Protein AF-A0A1V9ZGV4-F1 (afdb_monomer_lite)

Foldseek 3Di:
DVVVCVVVVHDDDDPPDDPPVPQDPVRVVVVVVVVVVQQVQADPVRDGVAAEAEDDDDDDDPVPDPPVPDPPPPPDPCVVVALVNVVVVVVVVVVVCCVPPNDHHYDDDPDPSVDDDPDDDDDDD

Sequence (125 aa):
MRWVLQRLGFRYLRGEKRNYLAESTANVAFCVQYIKAKLENRDSNARPIQSKVYLDESYINQNHTASRSQPKSDTDYHGKFTAQLFERCFHEMCETLEAYFGTCVIHLDGAKYHKRVLNPNPTTS

Structure (mmCIF, N/CA/C/O backbone):
data_AF-A0A1V9ZGV4-F1
#
_entry.id   AF-A0A1V9ZGV4-F1
#
loop_
_atom_site.group_PDB
_atom_site.id
_atom_site.type_symbol
_atom_site.label_atom_id
_atom_site.label_alt_id
_atom_site.label_comp_id
_atom_site.label_asym_id
_atom_site.label_entity_id
_atom_site.label_seq_id
_atom_site.pdbx_PDB_ins_code
_atom_site.Cartn_x
_atom_site.Cartn_y
_atom_site.Cartn_z
_atom_site.occupancy
_atom_site.B_iso_or_equiv
_atom_site.auth_seq_id
_atom_site.auth_comp_id
_atom_site.auth_asym_id
_atom_site.auth_atom_id
_atom_site.pdbx_PDB_model_num
ATOM 1 N N . MET A 1 1 ? -13.581 19.536 -39.716 1.00 53.97 1 MET A N 1
ATOM 2 C CA . MET A 1 1 ? -12.455 18.592 -39.488 1.00 53.97 1 MET A CA 1
ATOM 3 C C . MET A 1 1 ? -12.747 17.138 -39.867 1.00 53.97 1 MET A C 1
ATOM 5 O O . MET A 1 1 ? -11.888 16.522 -40.482 1.00 53.97 1 MET A O 1
ATOM 9 N N . ARG A 1 2 ? -13.929 16.576 -39.569 1.00 56.72 2 ARG A N 1
ATOM 10 C CA . ARG A 1 2 ? -14.270 15.166 -39.867 1.00 56.72 2 ARG A CA 1
ATOM 11 C C . ARG A 1 2 ? -14.076 14.751 -41.340 1.00 56.72 2 ARG A C 1
ATOM 13 O O . ARG A 1 2 ? -13.641 13.639 -41.603 1.00 56.72 2 ARG A O 1
ATOM 20 N N . TRP A 1 3 ? -14.352 15.652 -42.284 1.00 65.56 3 TRP A N 1
ATOM 21 C CA . TRP A 1 3 ? -14.312 15.358 -43.724 1.00 65.56 3 TRP A CA 1
ATOM 22 C C . TRP A 1 3 ? -12.881 15.334 -44.286 1.00 65.56 3 TRP A C 1
ATOM 24 O O . TRP A 1 3 ? -12.569 14.539 -45.166 1.00 65.56 3 TRP A O 1
ATOM 34 N N . VAL A 1 4 ? -11.980 16.149 -43.724 1.00 81.88 4 VAL A N 1
ATOM 35 C CA . VAL A 1 4 ? -10.551 16.159 -44.088 1.00 81.88 4 VAL A CA 1
ATOM 36 C C . VAL A 1 4 ? -9.885 14.848 -43.665 1.00 81.88 4 VAL A C 1
ATOM 38 O O . VAL A 1 4 ? -9.141 14.252 -44.435 1.00 81.88 4 VAL A O 1
ATOM 41 N N . LEU A 1 5 ? -10.217 14.355 -42.469 1.00 76.75 5 LEU A N 1
ATOM 42 C CA . LEU A 1 5 ? -9.678 13.102 -41.933 1.00 76.75 5 LEU A CA 1
ATOM 43 C C . LEU A 1 5 ? -10.098 11.879 -42.765 1.00 76.75 5 LEU A C 1
ATOM 45 O O . LEU A 1 5 ? -9.275 11.004 -43.011 1.00 76.75 5 LEU A O 1
ATOM 49 N N . GLN A 1 6 ? -11.337 11.848 -43.265 1.00 77.44 6 GLN A N 1
ATOM 50 C CA . GLN A 1 6 ? -11.807 10.782 -44.158 1.00 77.44 6 GLN A CA 1
ATOM 51 C C . GLN A 1 6 ? -11.088 10.795 -45.514 1.00 77.44 6 GLN A C 1
ATOM 53 O O . GLN A 1 6 ? -10.697 9.739 -46.005 1.00 77.44 6 GLN A O 1
ATOM 58 N N . ARG A 1 7 ? -10.863 11.982 -46.097 1.00 83.00 7 ARG A N 1
ATOM 59 C CA . ARG A 1 7 ? -10.177 12.129 -47.393 1.00 83.00 7 ARG A CA 1
ATOM 60 C C . ARG A 1 7 ? -8.703 11.710 -47.338 1.00 83.00 7 ARG A C 1
ATOM 62 O O . ARG A 1 7 ? -8.168 11.246 -48.336 1.00 83.00 7 ARG A O 1
ATOM 69 N N . LEU A 1 8 ? -8.070 11.843 -46.173 1.00 83.94 8 LEU A N 1
ATOM 70 C CA . LEU A 1 8 ? -6.688 11.423 -45.916 1.00 83.94 8 LEU A CA 1
ATOM 71 C C . LEU A 1 8 ? -6.568 9.953 -45.463 1.00 83.94 8 LEU A C 1
ATOM 73 O O . LEU A 1 8 ? -5.487 9.518 -45.078 1.00 83.94 8 LEU A O 1
ATOM 77 N N . GLY A 1 9 ? -7.663 9.184 -45.483 1.00 83.38 9 GLY A N 1
ATOM 78 C CA . GLY A 1 9 ? -7.654 7.753 -45.162 1.00 83.38 9 GLY A CA 1
ATOM 79 C C . GLY A 1 9 ? -7.63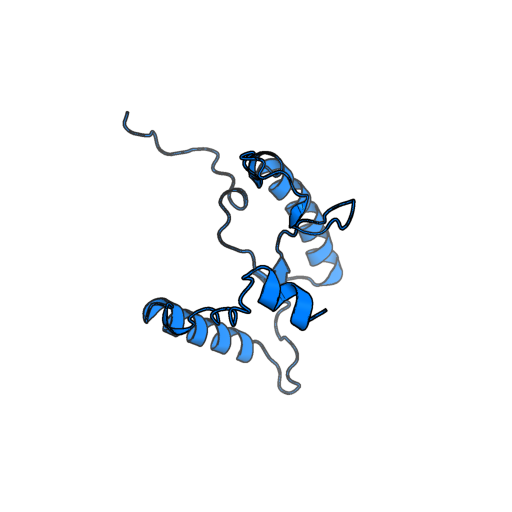9 7.415 -43.666 1.00 83.38 9 GLY A C 1
ATOM 80 O O . GLY A 1 9 ? -7.519 6.242 -43.309 1.00 83.38 9 GLY A O 1
ATOM 81 N N . PHE A 1 10 ? -7.798 8.398 -42.773 1.00 79.94 10 PHE A N 1
ATOM 82 C CA . PHE A 1 10 ? -7.852 8.138 -41.335 1.00 79.94 10 PHE A CA 1
ATOM 83 C C . PHE A 1 10 ? -9.195 7.514 -40.937 1.00 79.94 10 PHE A C 1
ATOM 85 O O . PHE A 1 10 ? 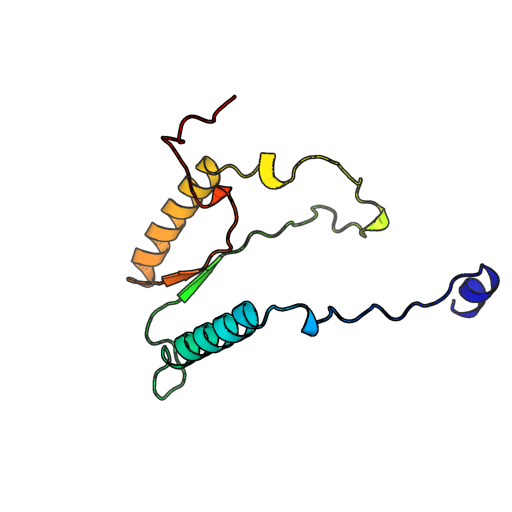-10.269 7.997 -41.303 1.00 79.94 10 PHE A O 1
ATOM 92 N N . ARG A 1 11 ? -9.135 6.449 -40.130 1.00 79.56 11 ARG A N 1
ATOM 93 C CA . ARG A 1 11 ? -10.307 5.774 -39.555 1.00 79.56 11 ARG A CA 1
ATOM 94 C C . ARG A 1 11 ? -10.345 6.014 -38.050 1.00 79.56 11 ARG A C 1
ATOM 96 O O . ARG A 1 11 ? -9.323 5.912 -37.378 1.00 79.56 11 ARG A O 1
ATOM 103 N N . TYR A 1 12 ? -11.527 6.311 -37.518 1.00 71.88 12 TYR A N 1
ATOM 104 C CA . TYR A 1 12 ? -11.738 6.313 -36.074 1.00 71.88 12 TYR A CA 1
ATOM 105 C C . TYR A 1 12 ? -11.833 4.865 -35.598 1.00 71.88 12 TYR A C 1
ATOM 107 O O . TYR A 1 12 ? -12.772 4.158 -35.957 1.00 71.88 12 TYR A O 1
ATOM 115 N N . LEU A 1 13 ? -10.864 4.432 -34.798 1.00 67.69 13 LEU A N 1
ATOM 116 C CA . LEU A 1 13 ? -10.941 3.167 -34.079 1.00 67.69 13 LEU A CA 1
ATOM 117 C C . LEU A 1 13 ? -11.566 3.432 -32.710 1.00 67.69 13 LEU A C 1
ATOM 119 O O . LEU A 1 13 ? -11.150 4.341 -31.989 1.00 67.69 13 LEU A O 1
ATOM 123 N N . ARG A 1 14 ? -12.587 2.650 -32.354 1.00 66.69 14 ARG A N 1
ATOM 124 C CA . ARG A 1 14 ? -13.093 2.610 -30.981 1.00 66.69 14 ARG A CA 1
ATOM 125 C C . ARG A 1 14 ? -11.993 1.965 -30.143 1.00 66.69 14 ARG A C 1
ATOM 127 O O . ARG A 1 14 ? -11.605 0.845 -30.452 1.00 66.69 14 ARG A O 1
ATOM 134 N N . GLY A 1 15 ? -11.467 2.669 -29.141 1.00 59.12 15 GLY A N 1
ATOM 135 C CA . GLY A 1 15 ? -10.481 2.082 -28.233 1.00 59.12 15 GLY A CA 1
ATOM 136 C C . GLY A 1 15 ? -11.043 0.792 -27.639 1.00 59.12 15 GLY A C 1
ATOM 137 O O . GLY A 1 15 ? -12.171 0.796 -27.137 1.00 59.12 15 GLY A O 1
ATOM 138 N N . GLU A 1 16 ? -10.300 -0.309 -27.746 1.00 55.72 16 GLU A N 1
ATOM 139 C CA . GLU A 1 16 ? -10.674 -1.544 -27.068 1.00 55.72 16 GLU A CA 1
ATOM 140 C C . GLU A 1 16 ? -10.734 -1.255 -25.567 1.00 55.72 16 GLU A C 1
ATOM 142 O O . GLU A 1 16 ? -9.771 -0.783 -24.956 1.00 55.72 16 GLU A O 1
ATOM 147 N N . LYS A 1 17 ? -11.906 -1.483 -24.967 1.00 57.66 17 LYS A N 1
ATOM 148 C CA . LYS A 1 17 ? -12.034 -1.536 -23.511 1.00 57.66 17 LYS A CA 1
ATOM 149 C C . LYS A 1 17 ? -11.002 -2.550 -23.018 1.00 57.66 17 LYS A C 1
ATOM 151 O O . LYS A 1 17 ? -10.983 -3.667 -23.526 1.00 57.66 17 LYS A O 1
ATOM 156 N N . ARG A 1 18 ? -10.189 -2.173 -22.022 1.00 54.16 18 ARG A N 1
ATOM 157 C CA . ARG A 1 18 ? -9.359 -3.121 -21.261 1.00 54.16 18 ARG A CA 1
ATOM 158 C C . ARG A 1 18 ? -10.196 -4.371 -20.980 1.00 54.16 18 ARG A C 1
ATOM 160 O O . ARG A 1 18 ? -11.303 -4.259 -20.446 1.00 54.16 18 ARG A O 1
ATOM 167 N N . ASN A 1 19 ? -9.709 -5.528 -21.412 1.00 52.91 19 ASN A N 1
ATOM 168 C CA . ASN A 1 19 ? -10.461 -6.769 -21.330 1.00 52.91 19 ASN A CA 1
ATOM 169 C C . ASN A 1 19 ? -10.424 -7.249 -19.873 1.00 52.91 19 ASN A C 1
ATOM 171 O O . ASN A 1 19 ? -9.491 -7.925 -19.459 1.00 52.91 19 ASN A O 1
ATOM 175 N N . TYR A 1 20 ? -11.411 -6.851 -19.070 1.00 52.28 20 TYR A N 1
ATOM 176 C CA . TYR A 1 20 ? -11.541 -7.259 -17.662 1.00 52.28 20 TYR A CA 1
ATOM 177 C C . TYR A 1 20 ? -11.665 -8.787 -17.496 1.00 52.28 20 TYR A C 1
ATOM 179 O O . TYR A 1 20 ? -11.475 -9.309 -16.406 1.00 52.28 20 TYR A O 1
ATOM 187 N N . LEU A 1 21 ? -11.937 -9.509 -18.590 1.00 51.81 21 LEU A N 1
ATOM 188 C CA . LEU A 1 21 ? -11.928 -10.970 -18.679 1.00 51.81 21 LEU A CA 1
ATOM 189 C C . LEU A 1 21 ? -10.515 -11.589 -18.717 1.00 51.81 21 LEU A C 1
ATOM 191 O O . LEU A 1 21 ? -10.400 -12.809 -18.756 1.00 51.81 21 LEU A O 1
ATOM 195 N N . ALA A 1 22 ? -9.444 -10.787 -18.730 1.00 54.06 22 ALA A N 1
ATOM 196 C CA . ALA A 1 22 ? -8.063 -11.280 -18.701 1.00 54.06 22 ALA A CA 1
ATOM 197 C C . ALA A 1 22 ? -7.529 -11.545 -17.278 1.00 54.06 22 ALA A C 1
ATOM 199 O O . ALA A 1 22 ? -6.376 -11.946 -17.120 1.00 54.06 22 ALA A O 1
ATOM 200 N N . GLU A 1 23 ? -8.333 -11.320 -16.234 1.00 67.31 23 GLU A N 1
ATOM 201 C CA . GLU A 1 23 ? -7.961 -11.703 -14.873 1.00 67.31 23 GLU A CA 1
ATOM 202 C C . GLU A 1 23 ? -8.137 -13.212 -14.682 1.00 67.31 23 GLU A C 1
ATOM 204 O O . GLU A 1 23 ? -9.191 -13.777 -14.970 1.00 67.31 23 GLU A O 1
ATOM 209 N N . SER A 1 24 ? -7.095 -13.883 -14.185 1.00 82.62 24 SER A N 1
ATOM 210 C CA . SER A 1 24 ? -7.198 -15.292 -13.808 1.00 82.62 24 SER A CA 1
ATOM 211 C C . SER A 1 24 ? -8.268 -15.470 -12.724 1.00 82.62 24 SER A C 1
ATOM 213 O O . SER A 1 24 ? -8.493 -14.576 -11.905 1.00 82.62 24 SER A O 1
ATOM 215 N N . THR A 1 25 ? -8.889 -16.648 -12.648 1.00 86.81 25 THR A N 1
ATOM 216 C CA . THR A 1 25 ? -9.839 -16.974 -11.569 1.00 86.81 25 THR A CA 1
ATOM 217 C C . THR A 1 25 ? -9.237 -16.717 -10.183 1.00 86.81 25 THR A C 1
ATOM 219 O O . THR A 1 25 ? -9.930 -16.261 -9.277 1.00 86.81 25 THR A O 1
ATOM 222 N N . ALA A 1 26 ? -7.930 -16.957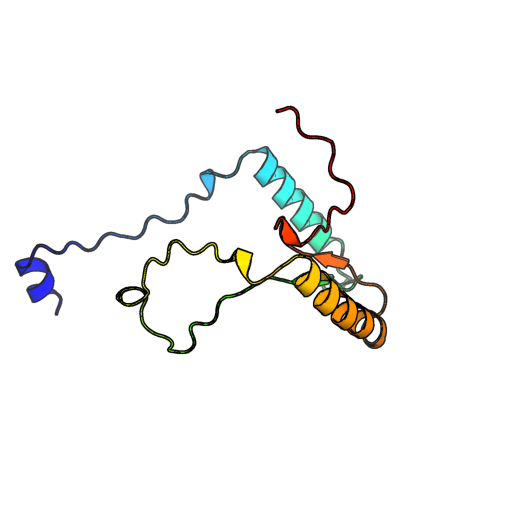 -10.033 1.00 87.19 26 ALA A N 1
ATOM 223 C CA . ALA A 1 26 ? -7.191 -16.669 -8.810 1.00 87.19 26 ALA A CA 1
ATOM 224 C C . ALA A 1 26 ? -7.123 -15.163 -8.510 1.00 87.19 26 ALA A C 1
ATOM 226 O O . ALA A 1 26 ? -7.383 -14.764 -7.377 1.00 87.19 26 ALA A O 1
ATOM 227 N N . ASN A 1 27 ? -6.843 -14.324 -9.512 1.00 85.50 27 ASN A N 1
ATOM 228 C CA . ASN A 1 27 ? -6.821 -12.870 -9.346 1.00 85.50 27 ASN A CA 1
ATOM 229 C C . ASN A 1 27 ? -8.204 -12.337 -8.969 1.00 85.50 27 ASN A C 1
ATOM 231 O O . ASN A 1 27 ? -8.315 -11.553 -8.031 1.00 85.50 27 ASN A O 1
ATOM 235 N N . VAL A 1 28 ? -9.264 -12.816 -9.627 1.00 87.06 28 VAL A N 1
ATOM 236 C CA . VAL A 1 28 ? -10.641 -12.418 -9.296 1.00 87.06 28 VAL A CA 1
ATOM 237 C C . VAL A 1 28 ? -10.987 -12.819 -7.860 1.00 87.06 28 VAL A C 1
ATOM 239 O O . VAL A 1 28 ? -11.502 -12.001 -7.096 1.00 87.06 28 VAL A O 1
ATOM 242 N N . ALA A 1 29 ? -10.667 -14.053 -7.455 1.00 89.94 29 ALA A N 1
ATOM 243 C CA . ALA A 1 29 ? -10.890 -14.521 -6.088 1.00 89.94 29 ALA A CA 1
ATOM 244 C C . ALA A 1 29 ? -10.115 -13.679 -5.059 1.00 89.94 29 ALA A C 1
ATOM 246 O O . ALA A 1 29 ? -10.683 -13.283 -4.038 1.00 89.94 29 ALA A O 1
ATOM 247 N N . PHE A 1 30 ? -8.855 -13.349 -5.355 1.00 89.62 30 PHE A N 1
ATOM 248 C CA . PHE A 1 30 ? -8.030 -12.476 -4.524 1.00 89.62 30 PHE A CA 1
ATOM 249 C C . PHE A 1 30 ? -8.628 -11.069 -4.410 1.00 89.62 30 PHE A C 1
ATOM 251 O O . PHE A 1 30 ? -8.777 -10.558 -3.302 1.00 89.62 30 PHE A O 1
ATOM 258 N N . CYS A 1 31 ? -9.049 -10.461 -5.521 1.00 89.69 31 CYS A N 1
ATOM 259 C CA . CYS A 1 31 ? -9.704 -9.153 -5.532 1.00 89.69 31 CYS A CA 1
ATOM 260 C C . CYS A 1 31 ? -10.981 -9.151 -4.678 1.00 89.69 31 CYS A C 1
ATOM 262 O O . CYS A 1 31 ? -11.197 -8.225 -3.894 1.00 89.69 31 CYS A O 1
ATOM 264 N N . VAL A 1 32 ? -11.805 -10.200 -4.770 1.00 94.25 32 VAL A N 1
ATOM 265 C CA . VAL A 1 32 ? -13.013 -10.343 -3.941 1.00 94.25 32 VAL A CA 1
ATOM 266 C C . VAL A 1 32 ? -12.657 -10.419 -2.456 1.00 94.25 32 VAL A C 1
ATOM 268 O O . VAL A 1 32 ? -13.266 -9.714 -1.649 1.00 94.25 32 VAL A O 1
ATOM 271 N N . GLN A 1 33 ? -11.672 -11.237 -2.079 1.00 95.44 33 GLN A N 1
ATOM 272 C CA . GLN A 1 33 ? -11.207 -11.336 -0.689 1.00 95.44 33 GLN A CA 1
ATOM 273 C C . GLN A 1 33 ? -10.644 -10.002 -0.183 1.00 95.44 33 GLN A C 1
ATOM 275 O O . GLN A 1 33 ? -10.991 -9.549 0.907 1.00 95.44 33 GLN A O 1
ATOM 280 N N . TYR A 1 34 ? -9.840 -9.330 -1.003 1.00 91.75 34 TYR A N 1
ATOM 281 C CA . TYR A 1 34 ? -9.261 -8.029 -0.693 1.00 91.75 34 TYR A CA 1
ATOM 282 C C . TYR A 1 34 ? -10.332 -6.955 -0.461 1.00 91.75 34 TYR A C 1
ATOM 284 O O . TYR A 1 34 ? -10.255 -6.191 0.504 1.00 91.75 34 TYR A O 1
ATOM 292 N N . ILE A 1 35 ? -11.364 -6.909 -1.308 1.00 93.25 35 ILE A N 1
ATOM 293 C CA . ILE A 1 35 ? -12.487 -5.978 -1.145 1.00 93.25 35 ILE A CA 1
ATOM 294 C C . ILE A 1 35 ? -13.274 -6.298 0.130 1.00 93.25 35 ILE A C 1
ATOM 296 O O . ILE A 1 35 ? -13.601 -5.371 0.870 1.00 93.25 35 ILE A O 1
ATOM 300 N N . LYS A 1 36 ? -13.526 -7.578 0.438 1.00 96.06 36 LYS A N 1
ATOM 301 C CA . LYS A 1 36 ? -14.180 -7.978 1.698 1.00 96.06 36 LYS A CA 1
ATOM 302 C C . LYS A 1 36 ? -13.407 -7.473 2.917 1.00 96.06 36 LYS A C 1
ATOM 304 O O . LYS A 1 36 ? -13.984 -6.757 3.729 1.00 96.06 36 LYS A O 1
ATOM 309 N N . ALA A 1 37 ? -12.093 -7.686 2.963 1.00 93.31 37 ALA A N 1
ATOM 310 C CA . ALA A 1 37 ? -11.242 -7.172 4.040 1.00 93.31 37 ALA A CA 1
ATOM 311 C C . ALA A 1 37 ? -11.241 -5.628 4.133 1.00 93.31 37 ALA A C 1
ATOM 313 O O . ALA A 1 37 ? -11.037 -5.045 5.202 1.00 93.31 37 ALA A O 1
ATOM 314 N N . LYS A 1 38 ? -11.461 -4.912 3.020 1.00 91.81 38 LYS A N 1
ATOM 315 C CA . LYS A 1 38 ? -11.658 -3.450 3.048 1.00 91.81 38 LYS A CA 1
ATOM 316 C C . LYS A 1 38 ? -13.005 -3.035 3.621 1.00 91.81 38 LYS A C 1
ATOM 318 O O . LYS A 1 38 ? -13.073 -1.971 4.234 1.00 91.81 38 LYS A O 1
ATOM 323 N N . LEU A 1 39 ? -14.050 -3.817 3.376 1.00 94.00 39 LEU A N 1
ATOM 324 C CA . LEU A 1 39 ? -15.387 -3.563 3.903 1.00 94.00 39 LEU A CA 1
ATOM 325 C C . LEU A 1 39 ? -15.467 -3.892 5.395 1.00 94.00 39 LEU A C 1
ATOM 327 O O . LEU A 1 39 ? -16.063 -3.121 6.133 1.00 94.00 39 LEU A O 1
ATOM 331 N N . GLU A 1 40 ? -14.808 -4.963 5.838 1.00 95.81 40 GLU A N 1
ATOM 332 C CA . GLU A 1 40 ? -14.712 -5.348 7.254 1.00 95.81 40 GLU A CA 1
ATOM 333 C C . GLU A 1 40 ? -13.962 -4.307 8.096 1.00 95.81 40 GLU A C 1
ATOM 335 O O . GLU A 1 40 ? -14.282 -4.097 9.260 1.00 95.81 40 GLU A O 1
ATOM 340 N N . ASN A 1 41 ? -13.012 -3.580 7.498 1.00 94.50 41 ASN A N 1
ATOM 341 C CA . ASN A 1 41 ? -12.332 -2.453 8.139 1.00 94.50 41 ASN A CA 1
ATOM 342 C C . ASN A 1 41 ? -13.192 -1.173 8.160 1.00 94.50 41 ASN A C 1
ATOM 344 O O . ASN A 1 41 ? -12.676 -0.084 7.893 1.00 94.50 41 ASN A O 1
ATOM 348 N N . ARG A 1 42 ? -14.499 -1.277 8.411 1.00 95.12 42 ARG A N 1
ATOM 349 C CA . ARG A 1 42 ? -15.402 -0.124 8.513 1.00 95.12 42 ARG A CA 1
ATOM 350 C C . ARG A 1 42 ? -16.291 -0.226 9.746 1.00 95.12 42 ARG A C 1
ATOM 352 O O . ARG A 1 42 ? -16.829 -1.289 10.032 1.00 95.12 42 ARG A O 1
ATOM 359 N N . ASP A 1 43 ? -16.444 0.889 10.457 1.00 94.94 43 ASP A N 1
ATOM 360 C CA . ASP A 1 43 ? -17.379 1.010 11.576 1.00 94.94 43 ASP A CA 1
ATOM 361 C C . ASP A 1 43 ? -18.836 1.117 11.080 1.00 94.94 43 ASP A C 1
ATOM 363 O O . ASP A 1 43 ? -19.116 1.157 9.877 1.00 94.94 43 ASP A O 1
ATOM 367 N N . SER A 1 44 ? -19.790 1.205 12.009 1.00 96.06 44 SER A N 1
ATOM 368 C CA . SER A 1 44 ? -21.218 1.367 11.691 1.00 96.06 44 SER A CA 1
ATOM 369 C C . SER A 1 44 ? -21.542 2.640 10.897 1.00 96.06 44 SER A C 1
ATOM 371 O O . SER A 1 44 ? -22.597 2.719 10.275 1.00 96.06 44 SER A O 1
ATOM 373 N N . ASN A 1 45 ? -20.644 3.629 10.900 1.00 95.94 45 ASN A N 1
ATOM 374 C CA . ASN A 1 45 ? -20.757 4.879 10.149 1.00 95.94 45 ASN A CA 1
ATOM 375 C C . ASN A 1 45 ? -19.968 4.831 8.826 1.00 95.94 45 ASN A C 1
ATOM 377 O O . ASN A 1 45 ? -19.738 5.868 8.203 1.00 95.94 45 ASN A O 1
ATOM 381 N N . ALA A 1 46 ? -19.538 3.639 8.401 1.00 92.00 46 ALA A N 1
ATOM 382 C CA . ALA A 1 46 ? -18.723 3.390 7.217 1.00 92.00 46 ALA A CA 1
ATOM 383 C C . ALA A 1 46 ? -17.333 4.060 7.228 1.00 92.00 46 ALA A C 1
ATOM 385 O O . ALA A 1 46 ? -16.707 4.189 6.168 1.00 92.00 46 ALA A O 1
ATOM 386 N N . ARG A 1 47 ? -16.826 4.454 8.402 1.00 91.12 47 ARG A N 1
ATOM 387 C CA . ARG A 1 47 ? -15.490 5.046 8.568 1.00 91.12 47 ARG A CA 1
ATOM 388 C C . ARG A 1 47 ? -14.441 3.954 8.785 1.00 91.12 47 ARG A C 1
ATOM 390 O O . ARG A 1 47 ? -14.767 2.937 9.395 1.00 91.12 47 ARG A O 1
ATOM 397 N N . PRO A 1 48 ? -13.193 4.132 8.318 1.00 90.81 48 PRO A N 1
ATOM 398 C CA . PRO A 1 48 ? -12.131 3.159 8.551 1.00 90.81 48 PRO A CA 1
ATOM 399 C C . PRO A 1 48 ? -11.893 2.902 10.045 1.00 90.81 48 PRO A C 1
ATOM 401 O O . PRO A 1 48 ? -11.739 3.856 10.801 1.00 90.81 48 PRO A O 1
ATOM 404 N N . ILE A 1 49 ? -11.833 1.628 10.452 1.00 93.81 49 ILE A N 1
ATOM 405 C CA . ILE A 1 49 ? -11.473 1.239 11.831 1.00 93.81 49 ILE A CA 1
ATOM 406 C C . ILE A 1 49 ? -9.966 1.422 12.039 1.00 93.81 49 ILE A C 1
ATOM 408 O O . ILE A 1 49 ? -9.536 2.084 12.977 1.00 93.81 49 ILE A O 1
ATOM 412 N N . GLN A 1 50 ? -9.166 0.863 11.129 1.00 92.88 50 GLN A N 1
ATOM 413 C CA . GLN A 1 50 ? -7.726 1.073 11.052 1.00 92.88 50 GLN A CA 1
ATOM 414 C C . GLN A 1 50 ? -7.382 1.987 9.875 1.00 92.88 50 GLN A C 1
ATOM 416 O O . GLN A 1 50 ? -7.900 1.809 8.762 1.00 92.88 50 GLN A O 1
ATOM 421 N N . SER A 1 51 ? -6.468 2.929 10.109 1.00 92.25 51 SER A N 1
ATOM 422 C CA . SER A 1 51 ? -5.913 3.813 9.084 1.00 92.25 51 SER A CA 1
ATOM 423 C C . SER A 1 51 ? -5.209 3.003 7.993 1.00 92.25 51 SER A C 1
ATOM 425 O O . SER A 1 51 ? -4.353 2.163 8.279 1.00 92.25 51 SER A O 1
ATOM 427 N N . LYS A 1 52 ? -5.564 3.259 6.730 1.00 92.25 52 LYS A N 1
ATOM 428 C CA . LYS A 1 52 ? -4.937 2.645 5.551 1.00 92.25 52 LYS A CA 1
ATOM 429 C C . LYS A 1 52 ? -4.359 3.735 4.656 1.00 92.25 52 LYS A C 1
ATOM 431 O O . LYS A 1 52 ? -5.106 4.601 4.206 1.00 92.25 52 LYS A O 1
ATOM 436 N N . VAL A 1 53 ? -3.061 3.663 4.386 1.00 93.31 53 VAL A N 1
ATOM 437 C CA . VAL A 1 53 ? -2.322 4.595 3.523 1.00 93.31 53 VAL A CA 1
ATOM 438 C C . VAL A 1 53 ? -2.000 3.892 2.208 1.00 93.31 53 VAL A C 1
ATOM 440 O O . VAL A 1 53 ? -1.618 2.724 2.211 1.00 93.31 53 VAL A O 1
ATOM 443 N N . TYR A 1 54 ? -2.183 4.582 1.084 1.00 92.31 54 TYR A N 1
ATOM 444 C CA . TYR A 1 54 ? -1.914 4.057 -0.256 1.00 92.31 54 TYR A CA 1
ATOM 445 C C . TYR A 1 54 ? -0.857 4.923 -0.921 1.00 92.31 54 TYR A C 1
ATOM 447 O O . TYR A 1 54 ? -0.996 6.147 -0.937 1.00 92.31 54 TYR A O 1
ATOM 455 N N . LEU A 1 55 ? 0.175 4.283 -1.452 1.00 91.38 55 LEU A N 1
ATOM 456 C CA . LEU A 1 55 ? 1.319 4.942 -2.063 1.00 91.38 55 LEU A CA 1
ATOM 457 C C . LEU A 1 55 ? 1.537 4.366 -3.452 1.00 91.38 55 LEU A C 1
ATOM 459 O O . LEU A 1 55 ? 1.423 3.156 -3.648 1.00 91.38 55 LEU A O 1
ATOM 463 N N . ASP A 1 56 ? 1.820 5.254 -4.393 1.00 89.38 56 ASP A N 1
ATOM 464 C CA . ASP A 1 56 ? 2.086 4.913 -5.782 1.00 89.38 56 ASP A CA 1
ATOM 465 C C . ASP A 1 56 ? 2.995 5.979 -6.396 1.00 89.38 56 ASP A C 1
ATOM 467 O O . ASP A 1 56 ? 2.953 7.153 -6.001 1.00 89.38 56 ASP A O 1
ATOM 471 N N . GLU A 1 57 ? 3.803 5.585 -7.374 1.00 85.56 57 GLU A N 1
ATOM 472 C CA . GLU A 1 57 ? 4.626 6.513 -8.135 1.00 85.56 57 GLU A CA 1
ATOM 473 C C . GLU A 1 57 ? 3.881 7.019 -9.374 1.00 85.56 57 GLU A C 1
ATOM 475 O O . GLU A 1 57 ? 3.232 6.283 -10.112 1.00 85.56 57 GLU A O 1
ATOM 480 N N . SER A 1 58 ? 3.999 8.316 -9.655 1.00 81.19 58 SER A N 1
ATOM 481 C CA . SER A 1 58 ? 3.446 8.917 -10.869 1.00 81.19 58 SER A CA 1
ATOM 482 C C . SER A 1 58 ? 4.482 9.779 -11.572 1.00 81.19 58 SER A C 1
ATOM 484 O O . SER A 1 58 ? 5.272 10.485 -10.946 1.00 81.19 58 SER A O 1
ATOM 486 N N . TYR A 1 59 ? 4.460 9.750 -12.904 1.00 74.56 59 TYR A N 1
ATOM 487 C CA . TYR A 1 59 ? 5.284 10.627 -13.724 1.00 74.56 59 TYR A CA 1
ATOM 488 C C . TYR A 1 59 ? 4.545 11.928 -14.037 1.00 74.56 59 TYR A C 1
ATOM 490 O O . TYR A 1 59 ? 3.440 11.918 -14.583 1.00 74.56 59 TYR A O 1
ATOM 498 N N . ILE A 1 60 ? 5.198 13.055 -13.763 1.00 72.75 60 ILE A N 1
ATOM 499 C CA . ILE A 1 60 ? 4.726 14.375 -14.172 1.00 72.75 60 ILE A CA 1
ATOM 500 C C . ILE A 1 60 ? 5.616 14.857 -15.317 1.00 72.75 60 ILE A C 1
ATOM 502 O O . ILE A 1 60 ? 6.813 15.087 -15.145 1.00 72.75 60 ILE A O 1
ATOM 506 N N . ASN A 1 61 ? 5.024 15.019 -16.503 1.00 72.75 61 ASN A N 1
ATOM 507 C CA . ASN A 1 61 ? 5.703 15.658 -17.625 1.00 72.75 61 ASN A CA 1
ATOM 508 C C . ASN A 1 61 ? 5.820 17.157 -17.335 1.00 72.75 61 ASN A C 1
ATOM 510 O O . ASN A 1 61 ? 4.809 17.856 -17.370 1.00 72.75 61 ASN A O 1
ATOM 514 N N . GLN A 1 62 ? 7.041 17.646 -17.111 1.00 66.44 62 GLN A N 1
ATOM 515 C CA . GLN A 1 62 ? 7.308 19.058 -16.808 1.00 66.44 62 GLN A CA 1
ATOM 516 C C . GLN A 1 62 ? 6.721 20.028 -17.841 1.00 66.44 62 GLN A C 1
ATOM 518 O O . GLN A 1 62 ? 6.328 21.132 -17.486 1.00 66.44 62 GLN A O 1
ATOM 523 N N . ASN A 1 63 ? 6.619 19.615 -19.107 1.00 77.88 63 ASN A N 1
ATOM 524 C CA . ASN A 1 63 ? 6.129 20.477 -20.182 1.00 77.88 63 ASN A CA 1
ATOM 525 C C . ASN A 1 63 ? 4.673 20.189 -20.580 1.00 77.88 63 ASN A C 1
ATOM 527 O O . ASN A 1 63 ? 4.194 20.768 -21.552 1.00 77.88 63 ASN A O 1
ATOM 531 N N . HIS A 1 64 ? 3.984 19.259 -19.897 1.00 66.44 64 HIS A N 1
ATOM 532 C CA . HIS A 1 64 ? 2.627 18.794 -20.237 1.00 66.44 64 HIS A CA 1
ATOM 533 C C . HIS A 1 64 ? 2.422 18.490 -21.737 1.00 66.44 64 HIS A C 1
ATOM 535 O O . HIS A 1 64 ? 1.313 18.581 -22.267 1.00 66.44 64 HIS A O 1
ATOM 541 N N . THR A 1 65 ? 3.498 18.149 -22.449 1.00 65.94 65 THR A N 1
ATOM 542 C CA . THR A 1 65 ? 3.465 17.973 -23.898 1.00 65.94 65 THR A CA 1
ATOM 543 C C . THR A 1 65 ? 2.681 16.718 -24.255 1.00 65.94 65 THR A C 1
ATOM 545 O O . THR A 1 65 ? 2.800 15.678 -23.602 1.00 65.94 65 THR A O 1
ATOM 548 N N . ALA A 1 66 ? 1.857 16.816 -25.302 1.00 59.19 66 ALA A N 1
ATOM 549 C CA . ALA A 1 66 ? 1.068 15.694 -25.790 1.00 59.19 66 ALA A CA 1
ATOM 550 C C . ALA A 1 66 ? 1.979 14.503 -26.142 1.00 59.19 66 ALA A C 1
ATOM 552 O O . ALA A 1 66 ? 3.077 14.671 -26.669 1.00 59.19 66 ALA A O 1
ATOM 553 N N . SER A 1 67 ? 1.497 13.284 -25.898 1.00 57.12 67 SER A N 1
ATOM 554 C CA . SER A 1 67 ? 2.240 12.017 -26.035 1.00 57.12 67 SER A CA 1
ATOM 555 C C . SER A 1 67 ? 2.960 11.801 -27.376 1.00 57.12 67 SER A C 1
ATOM 557 O O . SER A 1 67 ? 3.883 10.998 -27.454 1.00 57.12 67 SER A O 1
ATOM 559 N N . ARG A 1 68 ? 2.587 12.530 -28.434 1.00 54.31 68 ARG A N 1
ATOM 560 C CA . ARG A 1 68 ? 3.237 12.479 -29.754 1.00 54.31 68 ARG A CA 1
ATOM 561 C C . ARG A 1 68 ? 4.631 13.110 -29.810 1.00 54.31 68 ARG A C 1
ATOM 563 O O . ARG A 1 68 ? 5.337 12.866 -30.780 1.00 54.31 68 ARG A O 1
ATOM 570 N N . SER A 1 69 ? 5.015 13.907 -28.817 1.00 50.94 69 SER A N 1
ATOM 571 C CA . SER A 1 69 ? 6.324 14.576 -28.754 1.00 50.94 69 SER A CA 1
ATOM 572 C C . SER A 1 69 ? 7.245 14.027 -27.664 1.00 50.94 69 SER A C 1
ATOM 574 O O . SER A 1 69 ? 8.323 14.576 -27.458 1.00 50.94 69 SER A O 1
ATOM 576 N N . GLN A 1 70 ? 6.845 12.968 -26.953 1.00 51.38 70 GLN A N 1
ATOM 577 C CA . GLN A 1 70 ? 7.764 12.288 -26.046 1.00 51.38 70 GLN A CA 1
ATOM 578 C C . GLN A 1 70 ? 8.699 11.391 -26.867 1.00 51.38 70 GLN A C 1
ATOM 580 O O . GLN A 1 70 ? 8.211 10.537 -27.615 1.00 51.38 70 GLN A O 1
ATOM 585 N N . PRO A 1 71 ? 10.030 11.562 -26.763 1.00 49.09 71 PRO A N 1
ATOM 586 C CA . PRO A 1 71 ? 10.955 10.568 -27.277 1.00 49.09 71 PRO A CA 1
ATOM 587 C C . PRO A 1 71 ? 10.584 9.227 -26.646 1.00 49.09 71 PRO A C 1
ATOM 589 O O . PRO A 1 71 ? 10.378 9.156 -25.434 1.00 49.09 71 PRO A O 1
ATOM 592 N N . LYS A 1 72 ? 10.505 8.162 -27.447 1.00 50.03 72 LYS A N 1
ATOM 593 C CA . LYS A 1 72 ? 10.532 6.793 -26.922 1.00 50.03 72 LYS A CA 1
ATOM 594 C C . LYS A 1 72 ? 11.941 6.552 -26.385 1.00 50.03 72 LYS A C 1
ATOM 596 O O . LYS A 1 72 ? 12.756 5.922 -27.048 1.00 50.03 72 LYS A O 1
ATOM 601 N N . SER A 1 73 ? 12.282 7.173 -25.263 1.00 50.09 73 SER A N 1
ATOM 602 C CA . SER A 1 73 ? 13.549 6.908 -24.611 1.00 50.09 73 SER A CA 1
ATOM 603 C C . SER A 1 73 ? 13.445 5.510 -24.025 1.00 50.09 73 SER A C 1
ATOM 605 O O . SER A 1 73 ? 12.690 5.290 -23.083 1.00 50.09 73 SER A O 1
ATOM 607 N N . ASP A 1 74 ? 14.229 4.592 -24.578 1.00 51.81 74 ASP A N 1
ATOM 608 C CA . ASP A 1 74 ? 14.486 3.232 -24.083 1.00 51.81 74 ASP A CA 1
ATOM 609 C C . ASP A 1 74 ? 15.221 3.231 -22.720 1.00 51.81 74 ASP A C 1
ATOM 611 O O . ASP A 1 74 ? 15.849 2.265 -22.302 1.00 51.81 74 ASP A O 1
ATOM 615 N N . THR A 1 75 ? 15.213 4.371 -22.028 1.00 51.25 75 THR A N 1
ATOM 616 C CA . THR A 1 75 ? 15.866 4.564 -20.745 1.00 51.25 75 THR A CA 1
ATOM 617 C C . THR A 1 75 ? 14.944 4.027 -19.669 1.00 51.25 75 THR A C 1
ATOM 619 O O . THR A 1 75 ? 13.921 4.649 -19.372 1.00 51.25 75 THR A O 1
ATOM 622 N N . ASP A 1 76 ? 15.327 2.885 -19.106 1.00 55.91 76 ASP A N 1
ATOM 623 C CA . ASP A 1 76 ? 14.749 2.283 -17.909 1.00 55.91 76 ASP A CA 1
ATOM 624 C C . ASP A 1 76 ? 14.364 3.360 -16.874 1.00 55.91 76 ASP A C 1
ATOM 626 O O . ASP A 1 76 ? 15.213 3.995 -16.240 1.00 55.91 76 ASP A O 1
ATOM 630 N N . TYR A 1 77 ? 13.053 3.591 -16.755 1.00 56.72 77 TYR A N 1
ATOM 631 C CA . TYR A 1 77 ? 12.436 4.586 -15.875 1.00 56.72 77 TYR A CA 1
ATOM 632 C C . TYR A 1 77 ? 12.816 4.355 -14.408 1.00 56.72 77 TYR A C 1
ATOM 634 O O . TYR A 1 77 ? 13.028 5.311 -13.656 1.00 56.72 77 TYR A O 1
ATOM 642 N N . HIS A 1 78 ? 12.982 3.093 -14.017 1.00 60.66 78 HIS A N 1
ATOM 643 C CA . HIS A 1 78 ? 13.300 2.715 -12.647 1.00 60.66 78 HIS A CA 1
ATOM 644 C C . HIS A 1 78 ? 14.785 2.889 -12.308 1.00 60.66 78 HIS A C 1
ATOM 646 O O . HIS A 1 78 ? 15.153 2.831 -11.137 1.00 60.66 78 HIS A O 1
ATOM 652 N N . GLY A 1 79 ? 15.644 3.199 -13.286 1.00 59.44 79 GLY A N 1
ATOM 653 C CA . GLY A 1 79 ? 17.065 3.453 -13.039 1.00 59.44 79 GLY A CA 1
ATOM 654 C C . GLY A 1 79 ? 17.340 4.696 -12.180 1.00 59.44 79 GLY A C 1
ATOM 655 O O . GLY A 1 79 ? 18.410 4.803 -11.584 1.00 59.44 79 GLY A O 1
ATOM 656 N N . LYS A 1 80 ? 16.385 5.638 -12.090 1.00 69.31 80 LYS A N 1
ATOM 657 C CA . LYS A 1 80 ? 16.544 6.887 -11.319 1.00 69.31 80 LYS A CA 1
ATOM 658 C C . LYS A 1 80 ? 15.971 6.824 -9.904 1.00 69.31 80 LYS A C 1
ATOM 660 O O . LYS A 1 80 ? 16.467 7.537 -9.036 1.00 69.31 80 LYS A O 1
ATOM 665 N N . PHE A 1 81 ? 14.952 5.996 -9.664 1.00 77.69 81 PHE A N 1
ATOM 666 C CA . PHE A 1 81 ? 14.342 5.823 -8.345 1.00 77.69 81 PHE A CA 1
ATOM 667 C C . PHE A 1 81 ? 14.802 4.494 -7.745 1.00 77.69 81 PHE A C 1
ATOM 669 O O . PHE A 1 81 ? 14.267 3.427 -8.030 1.00 77.69 81 PHE A O 1
ATOM 676 N N . THR A 1 82 ? 15.880 4.560 -6.968 1.00 84.38 82 THR A N 1
ATOM 677 C CA . THR A 1 82 ? 16.532 3.376 -6.406 1.00 84.38 82 THR A CA 1
ATOM 678 C C . THR A 1 82 ? 15.874 2.950 -5.095 1.00 84.38 82 THR A C 1
ATOM 680 O O . THR A 1 82 ? 15.263 3.760 -4.400 1.00 84.38 82 THR A O 1
ATOM 683 N N . ALA A 1 83 ? 16.083 1.692 -4.691 1.00 86.69 83 ALA A N 1
ATOM 684 C CA . ALA A 1 83 ? 15.612 1.192 -3.396 1.00 86.69 83 ALA A CA 1
ATOM 685 C C . ALA A 1 83 ? 16.137 2.019 -2.204 1.00 86.69 83 ALA A C 1
ATOM 687 O O . ALA A 1 83 ? 15.455 2.143 -1.198 1.00 86.69 83 ALA A O 1
ATOM 688 N N . GLN A 1 84 ? 17.328 2.620 -2.326 1.00 87.50 84 GLN A N 1
ATOM 689 C CA . GLN A 1 84 ? 17.897 3.505 -1.301 1.00 87.50 84 GLN A CA 1
ATOM 690 C C . GLN A 1 84 ? 17.138 4.833 -1.194 1.00 87.50 84 GLN A C 1
ATOM 692 O O . GLN A 1 84 ? 16.911 5.327 -0.092 1.00 87.50 84 GLN A O 1
ATOM 697 N N . LEU A 1 85 ? 16.757 5.421 -2.334 1.00 87.56 85 LEU A N 1
ATOM 698 C CA . LEU A 1 85 ? 15.949 6.641 -2.350 1.00 87.56 85 LEU A CA 1
ATOM 699 C C . LEU A 1 85 ? 14.553 6.364 -1.795 1.00 87.56 85 LEU A C 1
ATOM 701 O O . LEU A 1 85 ? 14.083 7.135 -0.961 1.00 87.56 85 LEU A O 1
ATOM 705 N N . PHE A 1 86 ? 13.944 5.246 -2.201 1.00 90.19 86 PHE A N 1
ATOM 706 C CA . PHE A 1 86 ? 12.672 4.791 -1.650 1.00 90.19 86 PHE A CA 1
ATOM 707 C C . PHE A 1 86 ? 12.755 4.614 -0.132 1.00 90.19 86 PHE A C 1
ATOM 709 O O . PHE A 1 86 ? 11.959 5.211 0.575 1.00 90.19 86 PHE A O 1
ATOM 716 N N . GLU A 1 87 ? 13.744 3.873 0.376 1.00 91.31 87 GLU A N 1
ATOM 717 C CA . GLU A 1 87 ? 13.928 3.619 1.812 1.00 91.31 87 GLU A CA 1
ATOM 718 C C . GLU A 1 87 ? 14.008 4.917 2.628 1.00 91.31 87 GLU A C 1
ATOM 720 O O . GLU A 1 87 ? 13.327 5.046 3.645 1.00 91.31 87 GLU A O 1
ATOM 725 N N . ARG A 1 88 ? 14.774 5.909 2.153 1.00 91.25 88 ARG A N 1
ATOM 726 C CA . ARG A 1 88 ? 14.881 7.211 2.826 1.00 91.25 88 ARG A CA 1
ATOM 727 C C . ARG A 1 88 ? 13.546 7.959 2.849 1.00 91.25 88 ARG A C 1
ATOM 729 O O . ARG A 1 88 ? 13.114 8.390 3.911 1.00 91.25 88 ARG A O 1
ATOM 736 N N . CYS A 1 89 ? 12.885 8.090 1.697 1.00 89.44 89 CYS A N 1
ATOM 737 C CA . CYS A 1 89 ? 11.590 8.773 1.618 1.00 89.44 89 CYS A CA 1
ATOM 738 C C . CYS A 1 89 ? 10.509 8.043 2.430 1.00 89.44 89 CYS A C 1
ATOM 740 O O . CYS A 1 89 ? 9.665 8.674 3.063 1.00 89.44 89 CYS A O 1
ATOM 742 N N . PHE A 1 90 ? 10.548 6.711 2.430 1.00 92.75 90 PHE A N 1
ATOM 743 C CA . PHE A 1 90 ? 9.614 5.871 3.164 1.00 92.75 90 PHE A CA 1
ATOM 744 C C . PHE A 1 90 ? 9.783 6.034 4.679 1.00 92.75 90 PHE A C 1
ATOM 746 O O . PHE A 1 90 ? 8.784 6.098 5.389 1.00 92.75 90 PHE A O 1
ATOM 753 N N . HIS A 1 91 ? 11.020 6.168 5.170 1.00 94.06 91 HIS A N 1
ATOM 754 C CA . HIS A 1 91 ? 11.304 6.419 6.585 1.00 94.06 91 HIS A CA 1
ATOM 755 C C . HIS A 1 91 ? 10.692 7.737 7.080 1.00 94.06 91 HIS A C 1
ATOM 757 O O . HIS A 1 91 ? 9.906 7.727 8.023 1.00 94.06 91 HIS A O 1
ATOM 763 N N . GLU A 1 92 ? 10.986 8.852 6.404 1.00 93.38 92 GLU A N 1
ATOM 764 C CA . GLU A 1 92 ? 10.472 10.188 6.767 1.00 93.38 92 GLU A CA 1
ATOM 765 C C . GLU A 1 92 ? 8.932 10.231 6.763 1.00 93.38 92 GLU A C 1
ATOM 767 O O . GLU A 1 92 ? 8.280 10.834 7.625 1.00 93.38 92 GLU A O 1
ATOM 772 N N . MET A 1 93 ? 8.321 9.544 5.796 1.00 93.69 93 MET A N 1
ATOM 773 C CA . MET A 1 93 ? 6.873 9.407 5.726 1.00 93.69 93 MET A CA 1
ATOM 774 C C . MET A 1 93 ? 6.326 8.563 6.887 1.00 93.69 93 MET A C 1
ATOM 776 O O . MET A 1 93 ? 5.307 8.937 7.465 1.00 93.69 93 MET A O 1
ATOM 780 N N . CYS A 1 94 ? 6.973 7.454 7.254 1.00 94.94 94 CYS A N 1
ATOM 781 C CA . CYS A 1 94 ? 6.556 6.621 8.386 1.00 94.94 94 CYS A CA 1
ATOM 782 C C . CYS A 1 94 ? 6.596 7.382 9.717 1.00 94.94 94 CYS A C 1
ATOM 784 O O . CYS A 1 94 ? 5.627 7.297 10.468 1.00 94.94 94 CYS A O 1
ATOM 786 N N . GLU A 1 95 ? 7.641 8.175 9.973 1.00 95.25 95 GLU A N 1
ATOM 787 C CA . GLU A 1 95 ? 7.722 9.035 11.168 1.00 95.25 95 GLU A CA 1
ATOM 788 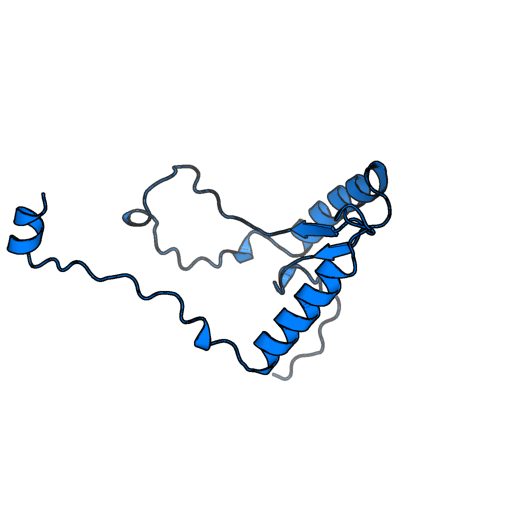C C . GLU A 1 95 ? 6.543 10.018 11.227 1.00 95.25 95 GLU A C 1
ATOM 790 O O . GLU A 1 95 ? 5.908 10.207 12.266 1.00 95.25 95 GLU A O 1
ATOM 795 N N . THR A 1 96 ? 6.193 10.600 10.077 1.00 94.69 96 THR A N 1
ATOM 796 C CA . THR A 1 96 ? 5.031 11.487 9.957 1.00 94.69 96 THR A CA 1
ATOM 797 C C . THR A 1 96 ? 3.727 10.728 10.227 1.00 94.69 96 THR A C 1
ATOM 799 O O . THR A 1 96 ? 2.875 11.190 10.985 1.00 94.69 96 THR A O 1
ATOM 802 N N . LEU A 1 97 ? 3.547 9.550 9.631 1.00 94.69 97 LEU A N 1
ATOM 803 C CA . LEU A 1 97 ? 2.335 8.750 9.815 1.00 94.69 97 LEU A CA 1
ATOM 804 C C . LEU A 1 97 ? 2.139 8.324 11.270 1.00 94.69 97 LEU A C 1
ATOM 806 O O . LEU A 1 97 ? 1.022 8.419 11.778 1.00 94.69 97 LEU A O 1
ATOM 810 N N . GLU A 1 98 ? 3.209 7.910 11.944 1.00 93.94 98 GLU A N 1
ATOM 811 C CA . GLU A 1 98 ? 3.170 7.558 13.360 1.00 93.94 98 GLU A CA 1
ATOM 812 C C . GLU A 1 98 ? 2.753 8.759 14.216 1.00 93.94 98 GLU A C 1
ATOM 814 O O . GLU A 1 98 ? 1.834 8.637 15.029 1.00 93.94 98 GLU A O 1
ATOM 819 N N . ALA A 1 99 ? 3.348 9.931 13.975 1.00 94.81 99 ALA A N 1
ATOM 820 C CA . ALA A 1 99 ? 3.069 11.140 14.746 1.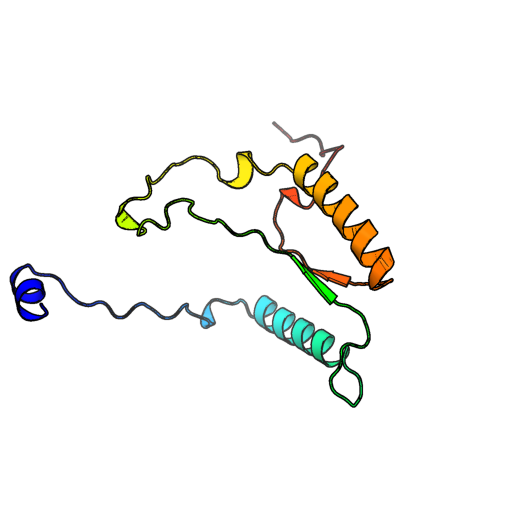00 94.81 99 ALA A CA 1
ATOM 821 C C . ALA A 1 99 ? 1.612 11.630 14.624 1.00 94.81 99 ALA A C 1
ATOM 823 O O . ALA A 1 99 ? 1.042 12.099 15.610 1.00 94.81 99 ALA A O 1
ATOM 824 N N . TYR A 1 100 ? 1.002 11.536 13.436 1.00 93.12 100 TYR A N 1
ATOM 825 C CA . TYR A 1 100 ? -0.339 12.090 13.183 1.00 93.12 100 TYR A CA 1
ATOM 826 C C . TYR A 1 100 ? -1.475 11.063 13.235 1.00 93.12 100 TYR A C 1
ATOM 828 O O . TYR A 1 100 ? -2.608 11.423 13.557 1.00 93.12 100 TYR A O 1
ATOM 836 N N . PHE A 1 101 ? -1.205 9.803 12.890 1.00 90.06 101 PHE A N 1
ATOM 837 C CA . PHE A 1 101 ? -2.240 8.785 12.679 1.00 90.06 101 PHE A CA 1
ATOM 838 C C . PHE A 1 101 ? -2.018 7.503 13.489 1.00 90.06 101 PHE A C 1
ATOM 840 O O . PHE A 1 101 ? -2.913 6.653 13.514 1.00 90.06 101 PHE A O 1
ATOM 847 N N . GLY A 1 102 ? -0.866 7.353 14.152 1.00 90.69 102 GLY A N 1
ATOM 848 C CA . GLY A 1 102 ? -0.509 6.149 14.895 1.00 90.69 102 GLY A CA 1
ATOM 849 C C . GLY A 1 102 ? -0.399 4.914 13.995 1.00 90.69 102 GLY A C 1
ATOM 850 O O . GLY A 1 102 ? 0.061 4.978 12.854 1.00 90.69 102 GLY A O 1
ATOM 851 N N . THR A 1 103 ? -0.821 3.757 14.510 1.00 92.31 103 THR A N 1
ATOM 852 C CA . THR A 1 103 ? -0.729 2.485 13.783 1.00 92.31 103 THR A CA 1
ATOM 853 C C . THR A 1 103 ? -1.561 2.506 12.498 1.00 92.31 103 THR A C 1
ATOM 855 O O . THR A 1 103 ? -2.786 2.641 12.527 1.00 92.31 103 THR A O 1
ATOM 858 N N . CYS A 1 104 ? -0.907 2.274 11.360 1.00 93.31 104 CYS A N 1
ATOM 859 C CA . CYS A 1 104 ? -1.555 2.212 10.055 1.00 93.31 104 CYS A CA 1
ATOM 860 C C . CYS A 1 104 ? -1.064 1.026 9.215 1.00 93.31 104 CYS A C 1
ATOM 862 O O . CYS A 1 104 ? -0.017 0.435 9.474 1.00 93.31 104 CYS A O 1
ATOM 864 N N . VAL A 1 105 ? -1.852 0.672 8.199 1.00 93.19 105 VAL A N 1
ATOM 865 C CA . VAL A 1 105 ? -1.472 -0.296 7.163 1.00 93.19 105 VAL A CA 1
ATOM 866 C C . VAL A 1 105 ? -1.107 0.467 5.901 1.00 93.19 105 VAL A C 1
ATOM 868 O O . VAL A 1 105 ? -1.923 1.232 5.384 1.00 93.19 105 VAL A O 1
ATOM 871 N N . ILE A 1 106 ? 0.096 0.233 5.385 1.00 93.81 106 ILE A N 1
ATOM 872 C CA . ILE A 1 106 ? 0.576 0.852 4.151 1.00 93.81 106 ILE A CA 1
ATOM 873 C C . ILE A 1 106 ? 0.426 -0.145 2.999 1.00 93.81 106 ILE A C 1
ATOM 875 O O . ILE A 1 106 ? 0.875 -1.288 3.082 1.00 93.81 106 ILE A O 1
ATOM 879 N N . HIS A 1 107 ? -0.222 0.293 1.924 1.00 92.19 107 HIS A N 1
ATOM 880 C CA . HIS A 1 107 ? -0.393 -0.457 0.688 1.00 92.19 107 HIS A CA 1
ATOM 881 C C . HIS A 1 107 ? 0.481 0.150 -0.412 1.00 92.19 107 HIS A C 1
ATOM 883 O O . HIS A 1 107 ? 0.370 1.338 -0.710 1.00 92.19 107 HIS A O 1
ATOM 889 N N . LEU A 1 108 ? 1.301 -0.702 -1.022 1.00 92.19 108 LEU A N 1
ATOM 890 C CA . LEU A 1 108 ? 2.197 -0.414 -2.140 1.00 92.19 108 LEU A CA 1
ATOM 891 C C . LEU A 1 108 ? 1.990 -1.484 -3.217 1.00 92.19 108 LEU A C 1
ATOM 893 O O . LEU A 1 108 ? 1.472 -2.570 -2.925 1.00 92.19 108 LEU A O 1
ATOM 897 N N . ASP A 1 109 ? 2.410 -1.199 -4.444 1.00 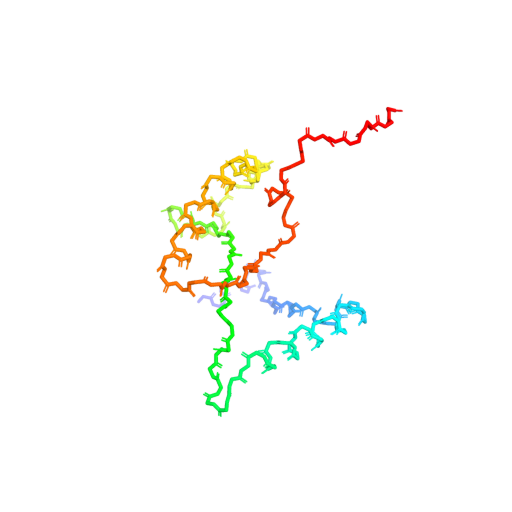89.00 109 ASP A N 1
ATOM 898 C CA . ASP A 1 109 ? 2.460 -2.208 -5.496 1.00 89.00 109 ASP A CA 1
ATOM 899 C C . ASP A 1 109 ? 3.655 -3.180 -5.313 1.00 89.00 109 ASP A C 1
ATOM 901 O O . ASP A 1 109 ? 4.441 -3.111 -4.359 1.00 89.00 109 ASP A O 1
ATOM 905 N N . GLY A 1 110 ? 3.777 -4.138 -6.231 1.00 86.69 110 GLY A N 1
ATOM 906 C CA . GLY A 1 110 ? 4.831 -5.152 -6.212 1.00 86.69 110 GLY A CA 1
ATOM 907 C C . GLY A 1 110 ? 6.182 -4.707 -6.782 1.00 86.69 110 GLY A C 1
ATOM 908 O O . GLY A 1 110 ? 6.972 -5.591 -7.130 1.00 86.69 110 GLY A O 1
ATOM 909 N N . ALA A 1 111 ? 6.456 -3.406 -6.937 1.00 84.69 111 ALA A N 1
ATOM 910 C CA . ALA A 1 111 ? 7.671 -2.939 -7.592 1.00 84.69 111 ALA A CA 1
ATOM 911 C C . ALA A 1 111 ? 8.952 -3.422 -6.893 1.00 84.69 111 ALA A C 1
ATOM 913 O O . ALA A 1 111 ? 9.073 -3.474 -5.666 1.00 84.69 111 ALA A O 1
ATOM 914 N N . LYS A 1 112 ? 9.957 -3.781 -7.702 1.00 83.12 112 LYS A N 1
ATOM 915 C CA . LYS A 1 112 ? 11.195 -4.419 -7.224 1.00 83.12 112 LYS A CA 1
ATOM 916 C C . LYS A 1 112 ? 11.958 -3.552 -6.216 1.00 83.12 112 LYS A C 1
ATOM 918 O O . LYS A 1 112 ? 12.550 -4.091 -5.286 1.00 83.12 112 LYS A O 1
ATOM 923 N N . TYR A 1 113 ? 11.948 -2.231 -6.390 1.00 83.19 113 TYR A N 1
ATOM 924 C CA . TYR A 1 113 ? 12.681 -1.296 -5.531 1.00 83.19 113 TYR A CA 1
ATOM 925 C C . TYR A 1 113 ? 12.027 -1.069 -4.160 1.00 83.19 113 TYR A C 1
ATOM 927 O O . TYR A 1 113 ? 12.698 -0.544 -3.277 1.00 83.19 113 TYR A O 1
ATOM 935 N N . HIS A 1 114 ? 10.793 -1.535 -3.926 1.00 85.44 114 HIS A N 1
ATOM 936 C CA . HIS A 1 114 ? 10.179 -1.526 -2.589 1.00 85.44 114 HIS A CA 1
ATOM 937 C C . HIS A 1 114 ? 10.881 -2.462 -1.598 1.00 85.44 114 HIS A C 1
ATOM 939 O O . HIS A 1 114 ? 10.633 -2.404 -0.396 1.00 85.44 114 HIS A O 1
ATOM 945 N N . LYS A 1 115 ? 11.754 -3.351 -2.088 1.00 84.06 115 LYS A N 1
ATOM 946 C CA . LYS A 1 115 ? 12.507 -4.299 -1.267 1.00 84.06 115 LYS A CA 1
ATOM 947 C C . LYS A 1 115 ? 13.992 -4.140 -1.535 1.00 84.06 115 LYS A C 1
ATOM 949 O O . LYS A 1 115 ? 14.485 -4.463 -2.617 1.00 84.06 115 LYS A O 1
ATOM 954 N N . ARG A 1 116 ? 14.734 -3.710 -0.519 1.00 80.81 116 ARG A N 1
ATOM 955 C CA . ARG A 1 116 ? 16.194 -3.692 -0.575 1.00 80.81 116 ARG A CA 1
ATOM 956 C C . ARG A 1 116 ? 16.744 -5.045 -0.126 1.00 80.81 116 ARG A C 1
ATOM 958 O O . ARG A 1 116 ? 16.775 -5.354 1.060 1.00 80.81 116 ARG A O 1
ATOM 965 N N . VAL A 1 117 ? 17.179 -5.862 -1.084 1.00 79.81 117 VAL A N 1
ATOM 966 C CA . VAL A 1 117 ? 17.840 -7.146 -0.804 1.00 79.81 117 VAL A CA 1
ATOM 967 C C . VAL A 1 117 ? 19.335 -6.896 -0.614 1.00 79.81 117 VAL A C 1
ATOM 969 O O . VAL A 1 117 ? 20.030 -6.576 -1.574 1.00 79.81 117 VAL A O 1
ATOM 972 N N . LEU A 1 118 ? 19.825 -7.013 0.622 1.00 78.44 118 LEU A N 1
ATOM 973 C CA . LEU A 1 118 ? 21.242 -6.793 0.949 1.00 78.44 118 LEU A CA 1
ATOM 974 C C . LEU A 1 118 ? 22.108 -8.045 0.752 1.00 78.44 118 LEU A C 1
ATOM 976 O O . LEU A 1 118 ? 23.282 -7.921 0.427 1.00 78.44 118 LEU A O 1
ATOM 980 N N . ASN A 1 119 ? 21.515 -9.232 0.892 1.00 82.12 119 ASN A N 1
ATOM 981 C CA . ASN A 1 119 ? 22.187 -10.523 0.754 1.00 82.12 119 ASN A CA 1
ATOM 982 C C . ASN A 1 119 ? 21.444 -11.373 -0.288 1.00 82.12 119 ASN A C 1
ATOM 984 O O . ASN A 1 119 ? 20.566 -12.155 0.083 1.00 82.12 119 ASN A O 1
ATOM 988 N N . PRO A 1 120 ? 21.700 -11.179 -1.594 1.00 76.62 120 PRO A N 1
ATOM 989 C CA . PRO A 1 120 ? 21.093 -12.014 -2.621 1.00 76.62 120 PRO A CA 1
ATOM 990 C C . PRO A 1 120 ? 21.664 -13.437 -2.559 1.00 76.62 120 PRO A C 1
ATOM 992 O O . PRO A 1 120 ? 22.841 -13.631 -2.258 1.00 76.62 120 PRO A O 1
ATOM 995 N N . ASN A 1 121 ? 20.837 -14.435 -2.880 1.00 79.69 121 ASN A N 1
ATOM 996 C CA . ASN A 1 121 ? 21.333 -15.794 -3.082 1.00 79.69 121 ASN A CA 1
ATOM 997 C C . ASN A 1 121 ? 22.362 -15.797 -4.226 1.00 79.69 121 ASN A C 1
ATOM 999 O O . ASN A 1 121 ? 22.151 -15.084 -5.213 1.00 79.69 121 ASN A O 1
ATOM 1003 N N . PRO A 1 122 ? 23.442 -16.593 -4.133 1.00 76.31 122 PRO A N 1
ATOM 1004 C CA . PRO A 1 122 ? 24.376 -16.737 -5.237 1.00 76.31 122 PRO A CA 1
ATOM 1005 C C . PRO A 1 122 ? 23.630 -17.245 -6.472 1.00 76.31 122 PRO A C 1
ATOM 1007 O O . PRO A 1 122 ? 22.940 -18.264 -6.423 1.00 76.31 122 PRO A O 1
ATOM 1010 N N . THR A 1 123 ? 23.739 -16.505 -7.570 1.00 76.19 123 THR A N 1
ATOM 1011 C CA . THR A 1 123 ? 23.165 -16.898 -8.855 1.00 76.19 123 THR A CA 1
ATOM 1012 C C . THR A 1 123 ? 24.069 -17.954 -9.480 1.00 76.19 123 THR A C 1
ATOM 1014 O O . THR A 1 123 ? 25.280 -17.756 -9.557 1.00 76.19 123 THR A O 1
ATOM 1017 N N . THR A 1 124 ? 23.507 -19.075 -9.924 1.00 66.44 124 THR A N 1
ATOM 1018 C CA . THR A 1 124 ? 24.231 -20.038 -10.757 1.00 66.44 124 THR A CA 1
ATOM 1019 C C . THR A 1 124 ? 24.541 -19.389 -12.108 1.00 66.44 124 THR A C 1
ATOM 1021 O O . THR A 1 124 ? 23.617 -18.935 -12.785 1.00 66.44 124 THR A O 1
ATOM 1024 N N . SER A 1 125 ? 25.830 -19.304 -12.453 1.00 58.00 125 SER A N 1
ATOM 1025 C CA . SER A 1 125 ? 26.318 -18.905 -13.784 1.00 58.00 125 SER A CA 1
ATOM 1026 C C . SER A 1 125 ? 26.036 -19.964 -14.841 1.00 58.00 125 SER A C 1
ATOM 1028 O O . SER A 1 125 ? 26.050 -21.164 -14.482 1.00 58.00 125 SER A O 1
#

Secondary structure (DSSP, 8-state):
-HHHHHHTT---PPPPP--GGGS-HHHHHHHHHHHHHHHHSB-TTS-BSSEEEE-------TT---GGGS------GGGSS-HHHHHHHHHHHHHHHHHHH-SEEEE----GGGS--SSPPPPP-

pLDDT: mean 79.73, std 14.86, range [49.09, 96.06]

Organism: Achlya hypogyna (NCBI:txid1202772)

Radius of gyration: 22.18 Å; chains: 1; bounding box: 48×40×62 Å